Protein AF-F6ESG7-F1 (afdb_monomer_lite)

Structure (mmCIF, N/CA/C/O backbone):
data_AF-F6ESG7-F1
#
_entry.id   AF-F6ESG7-F1
#
loop_
_atom_site.group_PDB
_atom_site.id
_atom_site.type_symbol
_atom_site.label_atom_id
_atom_site.label_alt_id
_atom_site.label_comp_id
_atom_site.label_asym_id
_atom_site.label_entity_id
_atom_site.label_seq_id
_atom_site.pdbx_PDB_ins_code
_atom_site.Cartn_x
_atom_site.Cartn_y
_atom_site.Cartn_z
_atom_site.occupancy
_atom_site.B_iso_or_equiv
_atom_site.auth_seq_id
_atom_site.auth_comp_id
_atom_site.auth_asym_id
_atom_site.auth_atom_id
_atom_site.pdbx_PDB_model_num
ATOM 1 N N . MET A 1 1 ? 8.772 33.931 -7.763 1.00 41.75 1 MET A N 1
ATOM 2 C CA . MET A 1 1 ? 7.881 32.836 -7.336 1.00 41.75 1 MET A CA 1
ATOM 3 C C . MET A 1 1 ? 7.828 31.872 -8.503 1.00 41.75 1 MET A C 1
ATOM 5 O O . MET A 1 1 ? 7.084 32.112 -9.444 1.00 41.75 1 MET A O 1
ATOM 9 N N . SER A 1 2 ? 8.754 30.915 -8.536 1.00 52.34 2 SER A N 1
ATOM 10 C CA . SER A 1 2 ? 8.848 29.959 -9.639 1.00 52.34 2 SER A CA 1
ATOM 11 C C . SER A 1 2 ? 7.767 28.907 -9.450 1.00 52.34 2 SER A C 1
ATOM 13 O O . SER A 1 2 ? 7.651 28.321 -8.381 1.00 52.34 2 SER A O 1
ATOM 15 N N . HIS A 1 3 ? 6.945 28.746 -10.476 1.00 47.44 3 HIS A N 1
ATOM 16 C CA . HIS A 1 3 ? 5.940 27.705 -10.589 1.00 47.44 3 HIS A CA 1
ATOM 17 C C . HIS A 1 3 ? 6.673 26.370 -10.771 1.00 47.44 3 HIS A C 1
ATOM 19 O O . HIS A 1 3 ? 7.205 26.109 -11.848 1.00 47.44 3 HIS A O 1
ATOM 25 N N . GLU A 1 4 ? 6.791 25.579 -9.705 1.00 54.00 4 GLU A N 1
ATOM 26 C CA . GLU A 1 4 ? 7.303 24.211 -9.796 1.00 54.00 4 GLU A CA 1
ATOM 27 C C . GLU A 1 4 ? 6.273 23.373 -10.569 1.00 54.00 4 GLU A C 1
ATOM 29 O O . GLU A 1 4 ? 5.112 23.343 -10.155 1.00 54.00 4 GLU A O 1
ATOM 34 N N . PRO A 1 5 ? 6.627 22.698 -11.679 1.00 49.09 5 PRO A N 1
ATOM 35 C CA . PRO A 1 5 ? 5.739 21.735 -12.322 1.00 49.09 5 PRO A CA 1
ATOM 36 C C . PRO A 1 5 ? 5.726 20.436 -11.496 1.00 49.09 5 PRO A C 1
ATOM 38 O O . PRO A 1 5 ? 6.152 19.383 -11.956 1.00 49.09 5 PRO A O 1
ATOM 41 N N . GLY A 1 6 ? 5.326 20.522 -10.228 1.00 53.91 6 GLY A N 1
ATOM 42 C CA . GLY A 1 6 ? 5.117 19.370 -9.361 1.00 53.91 6 GLY A CA 1
ATOM 43 C C . GLY A 1 6 ? 3.667 18.931 -9.485 1.00 53.91 6 GLY A C 1
ATOM 44 O O . GLY A 1 6 ? 2.781 19.668 -9.057 1.00 53.91 6 GLY A O 1
ATOM 45 N N . GLY A 1 7 ? 3.398 17.768 -10.079 1.00 55.62 7 GLY A N 1
ATOM 46 C CA . GLY A 1 7 ? 2.020 17.277 -10.076 1.00 55.62 7 GLY A CA 1
ATOM 47 C C . GLY A 1 7 ? 1.701 15.933 -10.715 1.00 55.62 7 GLY A C 1
ATOM 48 O O . GLY A 1 7 ? 0.586 15.482 -10.503 1.00 55.62 7 GLY A O 1
ATOM 49 N N . ASP A 1 8 ? 2.596 15.286 -11.468 1.00 66.69 8 ASP A N 1
ATOM 50 C CA . ASP A 1 8 ?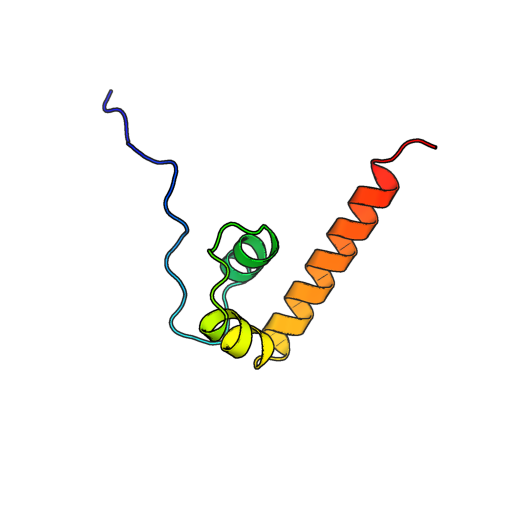 2.183 14.100 -12.244 1.00 66.69 8 ASP A CA 1
ATOM 51 C C . ASP A 1 8 ? 3.339 13.123 -12.516 1.00 66.69 8 ASP A C 1
ATOM 53 O O . ASP A 1 8 ? 3.555 12.678 -13.636 1.00 66.69 8 ASP A O 1
ATOM 57 N N . ILE A 1 9 ? 4.184 12.844 -11.522 1.00 69.62 9 ILE A N 1
ATOM 58 C CA . ILE A 1 9 ? 5.134 11.728 -11.638 1.00 69.62 9 ILE A CA 1
ATOM 59 C C . ILE A 1 9 ? 5.044 10.926 -10.343 1.00 69.62 9 ILE A C 1
ATOM 61 O O . ILE A 1 9 ? 5.296 11.503 -9.280 1.00 69.62 9 ILE A O 1
ATOM 65 N N . PRO A 1 10 ? 4.667 9.634 -10.401 1.00 76.44 10 PRO A N 1
ATOM 66 C CA . PRO A 1 10 ? 4.682 8.789 -9.218 1.00 76.44 10 PRO A CA 1
ATOM 67 C C . PRO A 1 10 ? 6.110 8.717 -8.649 1.00 76.44 10 PRO A C 1
ATOM 69 O O . PRO A 1 10 ? 7.082 8.852 -9.406 1.00 76.44 10 PRO A O 1
ATOM 72 N N . PRO A 1 11 ? 6.271 8.504 -7.331 1.00 84.94 11 PRO A N 1
ATOM 73 C CA . PRO A 1 11 ? 7.593 8.305 -6.750 1.00 84.94 11 PRO A CA 1
ATOM 74 C C . PRO A 1 11 ? 8.327 7.149 -7.454 1.00 84.94 11 PRO A C 1
ATOM 76 O O . PRO A 1 11 ? 7.680 6.246 -7.984 1.00 84.94 11 PRO A O 1
ATOM 79 N N . PRO A 1 12 ? 9.669 7.122 -7.481 1.00 88.56 12 PRO A N 1
ATOM 80 C CA . PRO A 1 12 ? 10.399 6.031 -8.122 1.00 88.56 12 PRO A CA 1
ATOM 81 C C . PRO A 1 12 ? 10.044 4.674 -7.496 1.00 88.56 12 PRO A C 1
ATOM 83 O O . PRO A 1 12 ? 9.891 4.561 -6.281 1.00 88.56 12 PRO A O 1
ATOM 86 N N . VAL A 1 13 ? 9.932 3.640 -8.335 1.00 90.38 13 VAL A N 1
ATOM 87 C CA . VAL A 1 13 ? 9.694 2.266 -7.875 1.00 90.38 13 VAL A CA 1
ATOM 88 C C . VAL A 1 13 ? 10.945 1.760 -7.138 1.00 90.38 13 VAL A C 1
ATOM 90 O O . VAL A 1 13 ? 12.039 1.843 -7.700 1.00 90.38 13 VAL A O 1
ATOM 93 N N . PRO A 1 14 ? 10.818 1.230 -5.908 1.00 91.38 14 PRO A N 1
ATOM 94 C CA . PRO A 1 14 ? 11.937 0.652 -5.169 1.00 91.38 14 PRO A CA 1
ATOM 95 C C . PRO A 1 14 ? 12.571 -0.542 -5.896 1.00 91.38 14 PRO A C 1
ATOM 97 O O . PRO A 1 14 ? 11.887 -1.319 -6.564 1.00 91.38 14 PRO A O 1
ATOM 100 N N . ASP A 1 15 ? 13.875 -0.748 -5.700 1.00 88.19 15 ASP A N 1
ATOM 101 C CA . ASP A 1 15 ? 14.621 -1.848 -6.327 1.00 88.19 15 ASP A CA 1
ATOM 102 C C . ASP A 1 15 ? 14.149 -3.251 -5.901 1.00 88.19 15 ASP A C 1
ATOM 104 O O . ASP A 1 15 ? 14.377 -4.215 -6.634 1.00 88.19 15 ASP A O 1
ATOM 108 N N . GLY A 1 16 ? 13.462 -3.400 -4.763 1.00 87.38 16 GLY A N 1
ATOM 109 C CA . GLY A 1 16 ? 12.909 -4.676 -4.304 1.00 87.38 16 GLY A CA 1
ATOM 110 C C . GLY A 1 16 ? 12.545 -4.694 -2.816 1.00 87.38 16 GLY A C 1
ATOM 111 O O . GLY A 1 16 ? 12.611 -3.654 -2.160 1.00 87.38 16 GLY A O 1
ATOM 112 N N . PRO A 1 17 ? 12.168 -5.868 -2.275 1.00 88.06 17 PRO A N 1
ATOM 113 C CA . PRO A 1 17 ? 11.825 -6.010 -0.867 1.00 88.06 17 PRO A CA 1
ATOM 114 C C . PRO A 1 17 ? 13.034 -5.755 0.065 1.00 88.06 17 PRO A C 1
ATOM 116 O O . PRO A 1 17 ? 14.169 -6.065 -0.309 1.00 88.06 17 PRO A O 1
ATOM 119 N N . PRO A 1 18 ? 12.808 -5.254 1.296 1.00 91.69 18 PRO A N 1
ATOM 120 C CA . PRO A 1 18 ? 11.500 -4.922 1.862 1.00 91.69 18 PRO A CA 1
ATOM 121 C C . PRO A 1 18 ? 10.901 -3.670 1.211 1.00 91.69 18 PRO A C 1
ATOM 123 O O . PRO A 1 18 ? 11.567 -2.644 1.069 1.00 91.69 18 PRO A O 1
ATOM 126 N N . TRP A 1 19 ? 9.635 -3.765 0.808 1.00 93.94 19 TRP A N 1
ATOM 127 C CA . TRP A 1 19 ? 8.942 -2.667 0.146 1.00 93.94 19 TRP A CA 1
ATOM 128 C C . TRP A 1 19 ? 8.589 -1.578 1.172 1.00 93.94 19 TRP A C 1
ATOM 130 O O . TRP A 1 19 ? 8.045 -1.903 2.229 1.00 93.94 19 TRP A O 1
ATOM 140 N N . PRO A 1 20 ? 8.866 -0.292 0.895 1.00 94.94 20 PRO A N 1
ATOM 141 C CA . PRO A 1 20 ? 8.444 0.804 1.761 1.00 94.94 20 PRO A CA 1
ATOM 142 C C . PRO A 1 20 ? 6.918 0.855 1.908 1.00 94.94 20 PRO A C 1
ATOM 144 O O . PRO A 1 20 ? 6.192 0.693 0.929 1.00 94.94 20 PRO A O 1
ATOM 147 N N . GLU A 1 21 ? 6.424 1.152 3.112 1.00 93.38 21 GLU A N 1
ATOM 148 C CA . GLU A 1 21 ? 4.980 1.268 3.368 1.00 93.38 21 GLU A CA 1
ATOM 149 C C . GLU A 1 21 ? 4.324 2.364 2.517 1.00 93.38 21 GLU A C 1
ATOM 151 O O . GLU A 1 21 ? 3.226 2.161 2.006 1.00 93.38 21 GLU A O 1
ATOM 156 N N . GLU A 1 22 ? 5.010 3.495 2.313 1.00 93.19 22 GLU A N 1
ATOM 157 C CA . GLU A 1 22 ? 4.527 4.595 1.463 1.00 93.19 22 GLU A CA 1
ATOM 158 C C . GLU A 1 22 ? 4.341 4.140 0.011 1.00 93.19 22 GLU A C 1
ATOM 160 O O . GLU A 1 22 ? 3.301 4.394 -0.589 1.00 93.19 22 GLU A O 1
ATOM 165 N N . PHE A 1 23 ? 5.291 3.361 -0.515 1.00 95.31 23 PHE A N 1
ATOM 166 C CA . PHE A 1 23 ? 5.184 2.778 -1.851 1.00 95.31 23 PHE A CA 1
ATOM 167 C C . PHE A 1 23 ? 3.979 1.835 -1.962 1.00 95.31 23 PHE A C 1
ATOM 169 O O . PHE A 1 23 ? 3.230 1.904 -2.933 1.00 95.31 23 PHE A O 1
ATOM 176 N N . LEU A 1 24 ? 3.758 0.970 -0.967 1.00 95.56 24 LEU A N 1
ATOM 177 C CA . LEU A 1 24 ? 2.611 0.056 -0.960 1.00 95.56 24 LEU A CA 1
ATOM 178 C C . LEU A 1 24 ? 1.276 0.802 -0.828 1.00 95.56 24 LEU A C 1
ATOM 180 O O . LEU A 1 24 ? 0.285 0.388 -1.431 1.00 95.56 24 LEU A O 1
ATOM 184 N N . ALA A 1 25 ? 1.245 1.906 -0.077 1.00 94.75 25 ALA A N 1
ATOM 185 C CA . ALA A 1 25 ? 0.075 2.769 0.037 1.00 94.75 25 ALA A CA 1
ATOM 186 C C . ALA A 1 25 ? -0.259 3.455 -1.296 1.00 94.75 25 ALA A C 1
ATOM 188 O O . ALA A 1 25 ? -1.413 3.411 -1.726 1.00 94.75 25 ALA A O 1
ATOM 189 N N . ASP A 1 26 ? 0.742 4.020 -1.972 1.00 94.06 26 ASP A N 1
ATOM 190 C CA . ASP A 1 26 ? 0.592 4.653 -3.286 1.00 94.06 26 ASP A CA 1
ATOM 191 C C . ASP A 1 26 ? 0.206 3.633 -4.369 1.00 94.06 26 ASP A C 1
ATOM 193 O O . ASP A 1 26 ? -0.666 3.894 -5.204 1.00 94.06 26 ASP A O 1
ATOM 197 N N . LEU A 1 27 ? 0.792 2.433 -4.327 1.00 94.56 27 LEU A N 1
ATOM 198 C CA . LEU A 1 27 ? 0.430 1.325 -5.211 1.00 94.56 27 LEU A CA 1
ATOM 199 C C . LEU A 1 27 ? -1.035 0.917 -5.014 1.00 94.56 27 LEU A C 1
ATOM 201 O O . LEU A 1 27 ? -1.782 0.832 -5.987 1.00 94.56 27 LEU A O 1
ATOM 205 N N . HIS A 1 28 ? -1.473 0.732 -3.766 1.00 94.75 28 HIS A N 1
ATOM 206 C CA . HIS A 1 28 ? -2.871 0.433 -3.439 1.00 94.75 28 HIS A CA 1
ATOM 207 C C . HIS A 1 28 ? -3.823 1.574 -3.841 1.00 94.75 28 HIS A C 1
ATOM 209 O O . HIS A 1 28 ? -4.964 1.332 -4.234 1.00 94.75 28 HIS A O 1
ATOM 215 N N . ALA A 1 29 ? -3.371 2.827 -3.760 1.00 92.44 29 ALA A N 1
ATOM 216 C CA . ALA A 1 29 ? -4.140 3.995 -4.183 1.00 92.44 29 ALA A CA 1
ATOM 217 C C . ALA A 1 29 ? -4.234 4.152 -5.716 1.00 92.44 29 ALA A C 1
ATOM 219 O O . ALA A 1 29 ? -4.978 5.015 -6.184 1.00 92.44 29 ALA A O 1
ATOM 220 N N . GLY A 1 30 ? -3.519 3.330 -6.495 1.00 92.38 30 GLY A N 1
ATOM 221 C CA . GLY A 1 30 ? -3.500 3.401 -7.958 1.00 92.38 30 GLY A CA 1
ATOM 222 C C . GLY A 1 30 ? -2.656 4.554 -8.510 1.00 92.38 30 GLY A C 1
ATOM 223 O O . GLY A 1 30 ? -2.911 5.015 -9.619 1.00 92.38 30 GLY A O 1
ATOM 224 N N . VAL A 1 31 ? -1.677 5.044 -7.738 1.00 92.50 31 VAL A N 1
ATOM 225 C CA . VAL A 1 31 ? -0.742 6.109 -8.158 1.00 92.50 31 VAL A CA 1
ATOM 226 C C . VAL A 1 31 ? 0.237 5.601 -9.221 1.00 92.50 31 VAL A C 1
ATOM 228 O O . VAL A 1 31 ? 0.653 6.345 -10.108 1.00 92.50 31 VAL A O 1
ATOM 231 N N . TYR A 1 32 ? 0.599 4.323 -9.139 1.00 89.12 32 TYR A N 1
ATOM 232 C CA . TYR A 1 32 ? 1.477 3.661 -10.094 1.00 89.12 32 TYR A CA 1
ATOM 233 C C . TYR A 1 32 ? 0.694 3.089 -11.284 1.00 89.12 32 TYR A C 1
ATOM 235 O O . TYR A 1 32 ? -0.453 2.670 -11.115 1.00 89.12 32 TYR A O 1
ATOM 243 N N . PRO A 1 33 ? 1.301 3.032 -12.486 1.00 85.44 33 PRO A N 1
ATOM 244 C CA . PRO A 1 33 ? 0.700 2.351 -13.627 1.00 85.44 33 PRO A CA 1
ATOM 245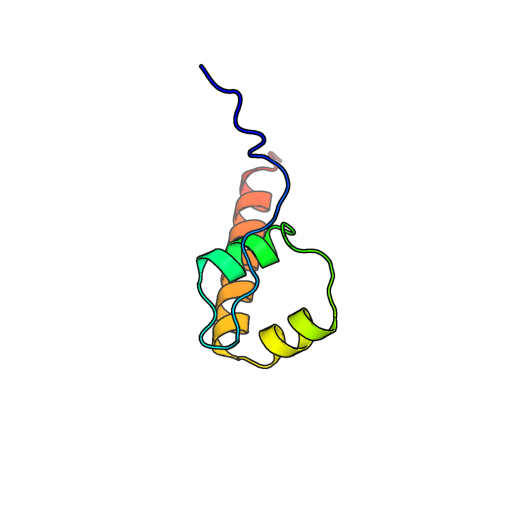 C C . PRO A 1 33 ? 0.530 0.851 -13.349 1.00 85.44 33 PRO A C 1
ATOM 247 O O . PRO A 1 33 ? 1.292 0.260 -12.584 1.00 85.44 33 PRO A O 1
ATOM 250 N N . ASP A 1 34 ? -0.454 0.240 -14.010 1.00 86.25 34 ASP A N 1
ATOM 251 C CA . ASP A 1 34 ? -0.735 -1.197 -13.931 1.00 86.25 34 ASP A CA 1
ATOM 252 C C . ASP A 1 34 ? 0.374 -1.991 -14.646 1.00 86.25 34 ASP A C 1
ATOM 254 O O . ASP A 1 34 ? 0.286 -2.307 -15.833 1.00 86.25 34 ASP A O 1
ATOM 258 N N . ASP A 1 35 ? 1.475 -2.225 -13.931 1.00 92.62 35 ASP A N 1
ATOM 259 C CA . ASP A 1 35 ? 2.636 -2.967 -14.413 1.00 92.62 35 ASP A CA 1
ATOM 260 C C . ASP A 1 35 ? 2.616 -4.406 -13.861 1.00 92.62 35 ASP A C 1
ATOM 262 O O . ASP A 1 35 ? 2.820 -4.620 -12.660 1.00 92.62 35 ASP A O 1
ATOM 266 N N . P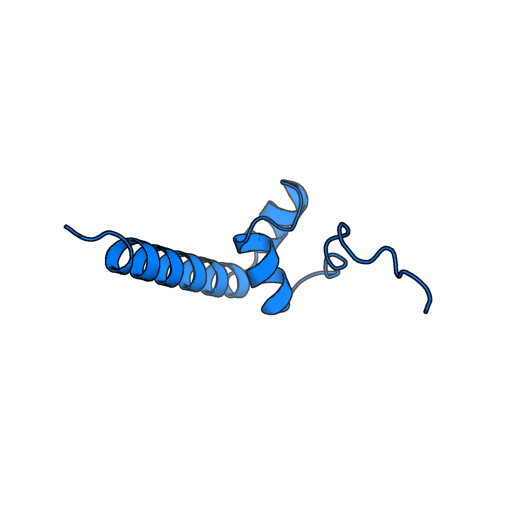RO A 1 36 ? 2.361 -5.426 -14.702 1.00 93.44 36 PRO A N 1
ATOM 267 C CA . PRO A 1 36 ? 2.166 -6.794 -14.230 1.00 93.44 36 PRO A CA 1
ATOM 268 C C . PRO A 1 36 ? 3.444 -7.417 -13.656 1.00 93.44 36 PRO A C 1
ATOM 270 O O . PRO A 1 36 ? 3.357 -8.287 -12.788 1.00 93.44 36 PRO A O 1
ATOM 273 N N . GLU A 1 37 ? 4.626 -6.990 -14.111 1.00 93.38 37 GLU A N 1
ATOM 274 C CA . GLU A 1 37 ? 5.906 -7.493 -13.605 1.00 93.38 37 GLU A CA 1
ATOM 275 C C . GLU A 1 37 ? 6.178 -6.963 -12.194 1.00 93.38 37 GLU A C 1
ATOM 277 O O . GLU A 1 37 ? 6.549 -7.729 -11.299 1.00 93.38 37 GLU A O 1
ATOM 282 N N . LEU A 1 38 ? 5.928 -5.675 -11.962 1.00 93.00 38 LEU A N 1
ATOM 283 C CA . LEU A 1 38 ? 5.995 -5.057 -10.645 1.00 93.00 38 LEU A CA 1
ATOM 284 C C . LEU A 1 38 ? 4.994 -5.696 -9.686 1.00 93.00 38 LEU A C 1
ATOM 286 O O . LEU A 1 38 ? 5.380 -6.103 -8.589 1.00 93.00 38 LEU A O 1
ATOM 290 N N . LEU A 1 39 ? 3.736 -5.844 -10.107 1.00 94.00 39 LEU A N 1
ATOM 291 C CA . LEU A 1 39 ? 2.709 -6.486 -9.289 1.00 94.00 39 LEU A CA 1
ATOM 292 C C . LEU A 1 39 ? 3.116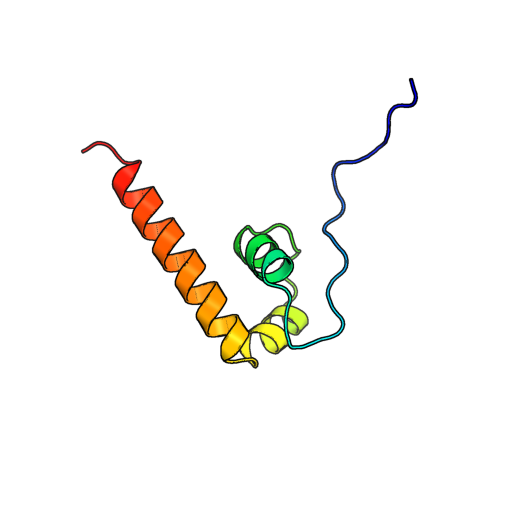 -7.917 -8.927 1.00 94.00 39 LEU A C 1
ATOM 294 O O . LEU A 1 39 ? 3.053 -8.282 -7.756 1.00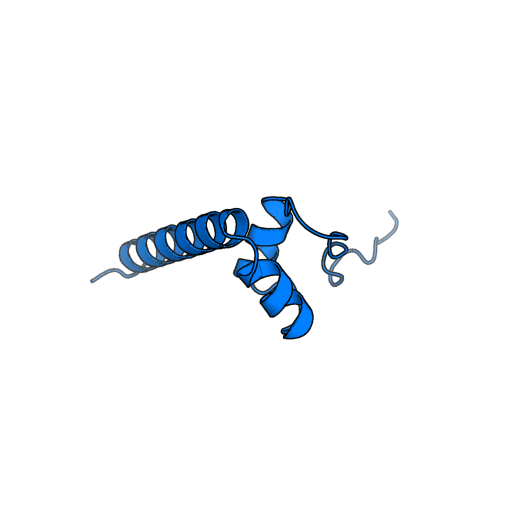 94.00 39 LEU A O 1
ATOM 298 N N . ALA A 1 40 ? 3.613 -8.712 -9.880 1.00 95.69 40 ALA A N 1
ATOM 299 C CA . ALA A 1 40 ? 4.088 -10.066 -9.597 1.00 95.69 40 ALA A CA 1
ATOM 300 C C . ALA A 1 40 ? 5.219 -10.088 -8.553 1.00 95.69 40 ALA A C 1
ATOM 302 O O . ALA A 1 40 ? 5.230 -10.956 -7.679 1.00 95.69 40 ALA A O 1
ATOM 303 N N . ARG A 1 41 ? 6.150 -9.126 -8.605 1.00 95.06 41 ARG A N 1
ATOM 304 C CA . ARG A 1 41 ? 7.239 -9.000 -7.621 1.00 95.06 41 ARG A CA 1
ATOM 305 C C . ARG A 1 41 ? 6.739 -8.586 -6.239 1.00 95.06 41 ARG A C 1
ATOM 307 O O . ARG A 1 41 ? 7.235 -9.113 -5.247 1.00 95.06 41 ARG A O 1
ATOM 314 N N . VAL A 1 42 ? 5.779 -7.666 -6.170 1.00 95.56 42 VAL A N 1
ATOM 315 C CA . VAL A 1 42 ? 5.171 -7.218 -4.908 1.00 95.56 42 VAL A CA 1
ATOM 316 C C . VAL A 1 42 ? 4.351 -8.348 -4.280 1.00 95.56 42 VAL A C 1
ATOM 318 O O . VAL A 1 42 ? 4.538 -8.657 -3.109 1.00 95.56 42 VAL A O 1
ATOM 321 N N . TYR A 1 43 ? 3.511 -9.035 -5.060 1.00 95.19 43 TYR A N 1
ATOM 322 C CA . TYR A 1 43 ? 2.685 -10.150 -4.577 1.00 95.19 43 TYR A CA 1
ATOM 323 C C . TYR A 1 43 ? 3.482 -11.419 -4.235 1.00 95.19 43 TYR A C 1
ATOM 325 O O . TYR A 1 43 ? 2.958 -12.299 -3.553 1.00 95.19 43 TYR A O 1
ATOM 333 N N . ALA A 1 44 ? 4.736 -11.533 -4.682 1.00 95.81 44 ALA A N 1
ATOM 334 C CA . ALA A 1 44 ? 5.637 -12.603 -4.257 1.00 95.81 44 ALA A CA 1
ATOM 335 C C . ALA A 1 44 ? 6.185 -12.402 -2.829 1.00 95.81 44 ALA A C 1
ATOM 337 O O . ALA A 1 44 ? 6.687 -13.362 -2.241 1.00 95.81 44 ALA A O 1
ATOM 338 N N . ASP A 1 45 ? 6.097 -11.188 -2.274 1.00 96.44 45 ASP A N 1
ATOM 339 C CA . ASP A 1 45 ? 6.561 -10.863 -0.925 1.00 96.44 45 ASP A CA 1
ATOM 340 C C . ASP A 1 45 ? 5.409 -10.949 0.102 1.00 96.44 45 ASP A C 1
ATOM 342 O O . ASP A 1 45 ? 4.465 -10.157 0.034 1.00 96.44 45 ASP A O 1
ATOM 346 N N . PRO A 1 46 ? 5.443 -11.890 1.068 1.00 95.88 46 PRO A N 1
ATOM 347 C CA . PRO A 1 46 ? 4.340 -12.086 2.011 1.00 95.88 46 PRO A CA 1
ATOM 348 C C . PRO A 1 46 ? 4.110 -10.882 2.936 1.00 95.88 46 PRO A C 1
ATOM 350 O O . PRO A 1 46 ? 2.966 -10.624 3.318 1.00 95.88 46 PRO A O 1
ATOM 353 N N . ASP A 1 47 ? 5.165 -10.139 3.277 1.00 95.56 47 ASP A N 1
ATOM 354 C CA . ASP A 1 47 ? 5.066 -8.929 4.094 1.00 95.56 47 ASP A CA 1
ATOM 355 C C . ASP A 1 47 ? 4.325 -7.813 3.341 1.00 95.56 47 ASP A C 1
ATOM 357 O O . ASP A 1 47 ? 3.382 -7.225 3.882 1.00 95.56 47 ASP A O 1
ATOM 361 N N . ALA A 1 48 ? 4.651 -7.581 2.065 1.00 96.31 48 ALA A N 1
ATOM 362 C CA . ALA A 1 48 ? 3.891 -6.658 1.222 1.00 96.31 48 ALA A CA 1
ATOM 363 C C . ALA A 1 48 ? 2.419 -7.058 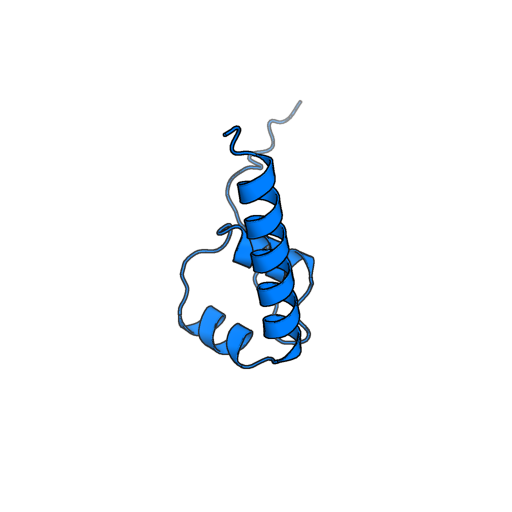1.082 1.00 96.31 48 ALA A C 1
ATOM 365 O O . ALA A 1 48 ? 1.535 -6.210 1.224 1.00 96.31 48 ALA A O 1
ATOM 366 N N . VAL A 1 49 ? 2.138 -8.346 0.857 1.00 97.00 49 VAL A N 1
ATOM 367 C CA . VAL A 1 49 ? 0.758 -8.853 0.763 1.00 97.00 49 VAL A CA 1
ATOM 368 C C . VAL A 1 49 ? -0.025 -8.567 2.047 1.00 97.00 49 VAL A C 1
ATOM 370 O O . VAL A 1 49 ? -1.177 -8.136 1.977 1.00 97.00 49 VAL A O 1
ATOM 373 N N . ALA A 1 50 ? 0.589 -8.753 3.218 1.00 97.00 50 ALA A N 1
ATOM 374 C CA . ALA A 1 50 ? -0.055 -8.470 4.499 1.00 97.00 50 ALA A CA 1
ATOM 375 C C . ALA A 1 50 ? -0.395 -6.978 4.674 1.00 97.00 50 ALA A C 1
ATOM 377 O O . ALA A 1 50 ? -1.453 -6.642 5.217 1.00 97.00 50 ALA A O 1
ATOM 378 N N . ILE A 1 51 ? 0.472 -6.080 4.199 1.00 96.06 51 ILE A N 1
ATOM 379 C CA . ILE A 1 51 ? 0.229 -4.631 4.229 1.00 96.06 51 ILE A CA 1
ATOM 380 C C . ILE A 1 51 ? -0.903 -4.255 3.265 1.00 96.06 51 ILE A C 1
ATOM 382 O O . ILE A 1 51 ? -1.828 -3.547 3.667 1.00 96.06 51 ILE A O 1
ATOM 386 N N . LEU A 1 52 ? -0.882 -4.764 2.030 1.00 96.69 52 LEU A N 1
ATOM 387 C CA . LEU A 1 52 ? -1.922 -4.493 1.030 1.00 96.69 52 LEU A CA 1
ATOM 388 C C . LEU A 1 52 ? -3.306 -4.986 1.488 1.00 96.69 52 LEU A C 1
ATOM 390 O O . LEU A 1 52 ? -4.275 -4.231 1.418 1.00 96.69 52 LEU A O 1
ATOM 394 N N . ASP A 1 53 ? -3.404 -6.197 2.045 1.00 97.31 53 ASP A N 1
ATOM 395 C CA . ASP A 1 53 ? -4.657 -6.729 2.613 1.00 97.31 53 ASP A CA 1
ATOM 396 C C . ASP A 1 53 ? -5.177 -5.860 3.773 1.00 97.31 53 ASP A C 1
ATOM 398 O O . ASP A 1 53 ? -6.382 -5.618 3.901 1.00 97.31 53 ASP A O 1
ATOM 402 N N . ARG A 1 54 ? -4.278 -5.316 4.602 1.00 97.06 54 ARG A N 1
ATOM 403 C CA . ARG A 1 54 ? -4.658 -4.380 5.666 1.00 97.06 54 ARG A CA 1
ATOM 404 C C . ARG A 1 54 ? -5.225 -3.073 5.102 1.00 97.06 54 ARG A C 1
ATOM 406 O O . ARG A 1 54 ? -6.226 -2.586 5.633 1.00 97.06 54 ARG A O 1
ATOM 413 N N . LEU A 1 55 ? -4.610 -2.513 4.060 1.00 96.19 55 LEU A N 1
ATOM 414 C CA . LEU A 1 55 ? -5.074 -1.285 3.402 1.00 96.19 55 LEU A CA 1
ATOM 415 C C . LEU A 1 55 ? -6.449 -1.472 2.743 1.00 96.19 55 LEU A C 1
ATOM 417 O O . LEU A 1 55 ? -7.332 -0.624 2.918 1.00 96.19 55 LEU A O 1
ATOM 421 N N . GLU A 1 56 ? -6.665 -2.608 2.080 1.00 96.44 56 GLU A N 1
ATOM 422 C CA . GLU A 1 56 ? -7.952 -2.970 1.476 1.00 96.44 56 GLU A CA 1
ATOM 423 C C . GLU A 1 56 ? -9.049 -3.056 2.552 1.00 96.44 56 GLU A C 1
ATOM 425 O O . GLU A 1 56 ? -10.109 -2.437 2.423 1.00 96.44 56 GLU A O 1
ATOM 430 N N . ARG A 1 57 ? -8.789 -3.744 3.675 1.00 96.75 57 ARG A N 1
ATOM 431 C CA . ARG A 1 57 ? -9.758 -3.855 4.786 1.00 96.75 57 ARG A CA 1
ATOM 432 C C . ARG A 1 57 ? -10.131 -2.504 5.383 1.00 96.75 57 ARG A C 1
ATOM 434 O O . ARG A 1 57 ? -11.306 -2.273 5.665 1.00 96.75 57 ARG A O 1
ATOM 441 N N . ILE A 1 58 ? -9.153 -1.619 5.583 1.00 95.00 58 ILE A N 1
ATOM 442 C CA . ILE A 1 58 ? -9.405 -0.258 6.081 1.00 95.00 58 ILE A CA 1
ATOM 443 C C . ILE A 1 58 ? -10.253 0.514 5.066 1.00 95.00 58 ILE A C 1
ATOM 445 O O . ILE A 1 58 ? -11.232 1.157 5.445 1.00 95.00 58 ILE A O 1
ATOM 449 N N . THR A 1 59 ? -9.933 0.408 3.777 1.00 94.31 59 THR A N 1
ATOM 450 C CA . THR A 1 59 ? -10.693 1.058 2.703 1.00 94.31 59 THR A CA 1
ATOM 451 C C . THR A 1 59 ? -12.139 0.564 2.651 1.00 94.31 59 THR A C 1
ATOM 453 O O . THR A 1 59 ? -13.063 1.375 2.549 1.00 94.31 59 THR A O 1
ATOM 456 N N . ASP A 1 60 ? -12.369 -0.743 2.790 1.00 94.62 60 ASP A N 1
ATOM 457 C CA . ASP A 1 60 ? -13.713 -1.325 2.855 1.00 94.62 60 ASP A CA 1
ATOM 458 C C . ASP A 1 60 ? -14.490 -0.836 4.088 1.00 94.62 60 ASP A C 1
ATOM 460 O O . ASP A 1 60 ? -15.646 -0.420 3.974 1.00 94.62 60 ASP A O 1
ATOM 464 N N . GLN A 1 61 ? -13.846 -0.793 5.260 1.00 94.94 61 GLN A N 1
ATOM 465 C CA . GLN A 1 61 ? -14.446 -0.237 6.477 1.00 94.94 61 GLN A CA 1
ATOM 466 C C . GLN A 1 61 ? -14.846 1.232 6.296 1.00 94.94 61 GLN A C 1
ATOM 468 O O . GLN A 1 61 ? -15.973 1.606 6.626 1.00 94.94 61 GLN A O 1
ATOM 473 N N . LEU A 1 62 ? -13.963 2.055 5.726 1.00 93.38 62 LEU A N 1
ATOM 474 C CA . LEU A 1 62 ? -14.252 3.462 5.444 1.00 93.38 62 LEU A CA 1
ATOM 475 C C . LEU A 1 62 ? -15.406 3.616 4.445 1.00 93.38 62 LEU A C 1
ATOM 477 O O . LEU A 1 62 ? -16.293 4.442 4.663 1.00 93.38 62 LEU A O 1
ATOM 481 N N . ARG A 1 63 ? -15.459 2.790 3.392 1.00 92.88 63 ARG A N 1
ATOM 482 C CA . ARG A 1 63 ? -16.578 2.781 2.431 1.00 92.88 63 ARG A CA 1
ATOM 483 C C . ARG A 1 63 ? -17.911 2.452 3.100 1.00 92.88 63 ARG A C 1
ATOM 485 O O . ARG A 1 63 ? -18.910 3.099 2.786 1.00 92.88 63 ARG A O 1
ATOM 492 N N . ARG A 1 64 ? -17.936 1.488 4.028 1.00 92.75 64 ARG A N 1
ATOM 493 C CA . ARG A 1 64 ? -19.149 1.137 4.791 1.00 92.75 64 ARG A CA 1
ATOM 494 C C . ARG A 1 64 ? -19.617 2.276 5.690 1.00 92.75 64 ARG A C 1
ATOM 496 O O . ARG A 1 64 ? -20.813 2.511 5.769 1.00 92.75 64 ARG A O 1
ATOM 503 N N . LEU A 1 65 ? -18.694 2.986 6.338 1.00 92.19 65 LEU A N 1
ATOM 504 C CA . LEU A 1 65 ? -19.025 4.132 7.195 1.00 92.19 65 LEU A CA 1
ATOM 505 C C . LEU A 1 65 ? -19.472 5.363 6.393 1.00 92.19 65 LEU A C 1
ATOM 507 O O . LEU A 1 65 ? -20.275 6.154 6.879 1.00 92.19 65 LEU A O 1
ATOM 511 N N . SER A 1 66 ? -18.951 5.536 5.176 1.00 86.06 66 SER A N 1
ATOM 512 C CA . SER A 1 66 ? -19.248 6.696 4.331 1.00 86.06 66 SER A CA 1
ATOM 513 C C . SER A 1 66 ? -20.565 6.584 3.559 1.00 86.06 66 SER A C 1
ATOM 515 O O . SER A 1 66 ? -21.011 7.590 3.006 1.00 86.06 66 SER A O 1
ATOM 517 N N . ARG A 1 67 ? -21.176 5.398 3.468 1.00 70.81 67 ARG A N 1
ATOM 518 C CA . ARG A 1 67 ? -22.495 5.233 2.851 1.00 70.81 67 ARG A CA 1
ATOM 519 C C . ARG A 1 67 ? -23.565 5.409 3.940 1.00 70.81 67 ARG A C 1
ATOM 521 O O . ARG A 1 67 ? -23.721 4.491 4.740 1.00 70.81 67 ARG A O 1
ATOM 528 N N . PRO A 1 68 ? -24.277 6.553 4.004 1.00 62.03 68 PRO A N 1
ATOM 529 C CA . PRO A 1 68 ? -25.485 6.625 4.816 1.00 62.03 68 PRO A CA 1
ATOM 530 C C . PRO A 1 68 ? -26.499 5.615 4.260 1.00 62.03 68 PRO A C 1
ATOM 532 O O . PRO A 1 68 ? -26.631 5.496 3.039 1.00 62.03 68 PRO A O 1
ATOM 535 N N . ASP A 1 69 ? -27.128 4.860 5.159 1.00 58.34 69 ASP A N 1
ATOM 536 C CA . ASP A 1 69 ? -28.315 4.039 4.873 1.00 58.34 69 ASP A CA 1
ATOM 537 C C . ASP A 1 69 ? -29.475 4.914 4.366 1.00 58.34 69 ASP A C 1
ATOM 539 O O . ASP A 1 69 ? -29.623 6.051 4.884 1.00 58.34 69 ASP A O 1
#

Secondary structure (DSSP, 8-state):
------SS-PPPPPSSSSPPHHHHHHHHTT-S---HHHHHHHHT-HHHHHHHHHHHHHHHHHHHHHS--

Radius of gyration: 15.11 Å; chains: 1; bounding box: 43×45×22 Å

Organism: Hoyosella subflava (strain DSM 45089 / JCM 17490 / NBRC 109087 / DQS3-9A1) (NCBI:txid443218)

Sequence (69 aa):
MSHEPGGDIPPPVPDGPPWPEEFLADLHAGVYPDDPELLARVYADPDAVAILDRLERITDQLRRLSRPD

Foldseek 3Di:
DDDDPPDQDPDDADPAPPGDLVNLLCVLVVSDPPDVVSVVRQVVDVVSVVSSVVNVVVVVVVVVVPDDD

pLDDT: mean 86.75, std 14.63, range [41.75, 97.31]